Protein AF-A0A7D8D8Z8-F1 (afdb_monomer)

Foldseek 3Di:
DDPVVVVVVVVVVVCVVVVHFKDKDKDWPDPVVVVVLVVVAWDWDDKWKWAKDQAQVLCPPPDDDPDPPDGDNIDTDTGRDDPVVVSCVSGVDMIMMIMIMHGDD

Mean predicted aligned error: 4.33 Å

Sequence (105 aa):
MKIGNQLLKEAEKLANERNLNRLEAWTRDNPWVHGLYENNGFVKVDSYLHVYSDHTDEIKGVMKSNIDQLYPIQTFAHYTGENKEDIRKQFKRVHDCFCFEKYFN

Organism: NCBI:txid2026186

Radius of gyration: 18.45 Å; Cα contacts (8 Å, |Δi|>4): 145; chains: 1; bounding box: 39×26×54 Å

InterPro domains:
  IPR000182 GNAT domain [PS51186] (1-68)
  IPR016181 Acyl-CoA N-acyltransferase [SSF55729] (3-57)

Nearest PDB structures (foldseek):
  2oh1-assembly3_C  TM=8.664E-01  e=1.236E+00  Listeria monocytogenes serotype 4b str. F2365
  7wrg-assembly1_A  TM=2.127E-01  e=5.278E+00  Caenorhabditis elegans

pLDDT: mean 92.96, std 6.6, range [59.94, 98.25]

Secondary structure (DSSP, 8-state):
--HHHHHHHHHHHHHHHTT--EEEEEEES-HHHHHHHHHTT-EEEEEEEEEEE-SHHHHTTT---SSTT---SSEEEEE-SS-HHHHHHH-SEEEEEEEEEEE--

Solvent-accessible surface area (backbone atoms only — not comparable to full-atom values): 6291 Å² total; per-residue (Å²): 135,61,70,69,63,55,52,48,52,51,50,53,51,57,34,55,78,66,69,47,60,58,51,78,46,79,41,62,80,45,68,73,59,50,51,52,42,45,77,70,63,30,44,81,78,50,70,35,33,43,40,40,30,83,40,57,74,62,33,59,92,75,60,79,60,93,48,89,97,50,72,77,60,61,49,81,45,80,46,80,68,86,67,53,68,60,53,53,73,68,34,94,46,61,42,50,33,35,34,29,39,31,76,57,132

Structure (mmCIF, N/CA/C/O backbone):
data_AF-A0A7D8D8Z8-F1
#
_entry.id   AF-A0A7D8D8Z8-F1
#
loop_
_atom_site.group_PDB
_atom_site.id
_atom_site.type_symbol
_atom_site.label_atom_id
_atom_site.label_alt_id
_atom_site.label_comp_id
_atom_site.label_asym_id
_atom_site.label_entity_id
_atom_site.label_seq_id
_atom_site.pdbx_PDB_ins_code
_atom_site.Cartn_x
_atom_site.Cartn_y
_atom_site.Cartn_z
_atom_site.occupancy
_atom_site.B_iso_or_equiv
_atom_site.auth_seq_id
_atom_site.auth_comp_id
_atom_site.auth_asym_id
_atom_site.auth_atom_id
_atom_site.pdbx_PDB_model_num
ATOM 1 N N . MET A 1 1 ? 1.535 4.106 27.818 1.00 59.94 1 MET A N 1
ATOM 2 C CA . MET A 1 1 ? 0.689 4.126 26.598 1.00 59.94 1 MET A CA 1
ATOM 3 C C . MET A 1 1 ? 1.417 4.967 25.547 1.00 59.94 1 MET A C 1
ATOM 5 O O . MET A 1 1 ? 1.856 6.048 25.910 1.00 59.94 1 MET A O 1
ATOM 9 N N . LYS A 1 2 ? 1.656 4.468 24.323 1.00 84.06 2 LYS A N 1
ATOM 10 C CA . LYS A 1 2 ? 2.440 5.182 23.285 1.00 84.06 2 LYS A CA 1
ATOM 11 C C . LYS A 1 2 ? 1.579 6.240 22.570 1.00 84.06 2 LYS A C 1
ATOM 13 O O . LYS A 1 2 ? 0.374 6.034 22.450 1.00 84.06 2 LYS A O 1
ATOM 18 N N . ILE A 1 3 ? 2.190 7.320 22.069 1.00 93.44 3 ILE A N 1
ATOM 19 C CA . ILE A 1 3 ? 1.476 8.459 21.449 1.00 93.44 3 ILE A CA 1
ATOM 20 C C . ILE A 1 3 ? 0.599 8.045 20.257 1.00 93.44 3 ILE A C 1
ATOM 22 O O . ILE A 1 3 ? -0.528 8.510 20.143 1.00 93.44 3 ILE A O 1
ATOM 26 N N . GLY A 1 4 ? 1.050 7.085 19.440 1.00 91.12 4 GLY A N 1
ATOM 27 C CA . GLY A 1 4 ? 0.272 6.577 18.304 1.00 91.12 4 GLY A CA 1
ATOM 28 C C . GLY A 1 4 ? -1.085 5.993 18.709 1.00 91.12 4 GLY A C 1
ATOM 29 O O . GLY A 1 4 ? -2.089 6.293 18.077 1.00 91.12 4 GLY A O 1
ATOM 30 N N . ASN A 1 5 ? -1.153 5.249 19.820 1.00 91.94 5 ASN A N 1
ATOM 31 C CA . ASN A 1 5 ? -2.424 4.692 20.298 1.00 91.94 5 ASN A CA 1
ATOM 32 C C . ASN A 1 5 ? -3.357 5.778 20.849 1.00 91.94 5 ASN A C 1
ATOM 34 O O . ASN A 1 5 ? -4.570 5.616 20.806 1.00 91.94 5 ASN A O 1
ATOM 38 N N . GLN A 1 6 ? -2.811 6.867 21.398 1.00 95.12 6 GLN A N 1
ATOM 39 C CA . GLN A 1 6 ? -3.628 7.990 21.863 1.00 95.12 6 GLN A CA 1
ATOM 40 C C . GLN A 1 6 ? -4.227 8.748 20.676 1.00 95.12 6 GLN A C 1
ATOM 42 O O . GLN A 1 6 ? -5.421 9.027 20.676 1.00 95.12 6 GLN A O 1
ATOM 47 N N . LEU A 1 7 ? -3.419 8.999 19.642 1.00 96.50 7 LEU A N 1
ATOM 48 C CA . LEU A 1 7 ? -3.877 9.628 18.404 1.00 96.50 7 LEU A CA 1
ATOM 49 C C . LEU A 1 7 ? -4.931 8.777 17.689 1.00 96.50 7 LEU A C 1
ATOM 51 O O . LEU A 1 7 ? -5.946 9.312 17.257 1.00 96.50 7 LEU A O 1
ATOM 55 N N . LEU A 1 8 ? -4.731 7.458 17.616 1.00 96.06 8 LEU A N 1
ATOM 56 C CA . LEU A 1 8 ? -5.704 6.550 17.009 1.00 96.06 8 LEU A CA 1
ATOM 57 C C . LEU A 1 8 ? -7.034 6.542 17.773 1.00 96.06 8 LEU A C 1
ATOM 59 O O . LEU A 1 8 ? -8.087 6.624 17.153 1.00 96.06 8 LEU A O 1
ATOM 63 N N . LYS A 1 9 ? -7.003 6.525 19.112 1.00 95.75 9 LYS A N 1
ATOM 64 C CA . LYS A 1 9 ? -8.224 6.618 19.927 1.00 95.75 9 LYS A CA 1
ATOM 65 C C . LYS A 1 9 ? -8.996 7.912 19.684 1.00 95.75 9 LYS A C 1
ATOM 67 O O . LYS A 1 9 ? -10.217 7.869 19.565 1.00 95.75 9 LYS A O 1
ATOM 72 N N . GLU A 1 10 ? -8.306 9.049 19.599 1.00 97.50 10 GLU A N 1
ATOM 73 C CA . GLU A 1 10 ? -8.978 10.317 19.295 1.00 97.50 10 GLU A CA 1
ATOM 74 C C . GLU A 1 10 ? -9.532 10.323 17.864 1.00 97.50 10 GLU A C 1
ATOM 76 O O . GLU A 1 10 ? -10.649 10.782 17.643 1.00 97.50 10 GLU A O 1
ATOM 81 N N . ALA A 1 11 ? -8.809 9.750 16.897 1.00 96.88 11 ALA A N 1
ATOM 82 C CA . ALA A 1 11 ? -9.298 9.607 15.527 1.00 96.88 11 ALA A CA 1
ATOM 83 C C . ALA A 1 11 ? -10.569 8.742 15.454 1.00 96.88 11 ALA A C 1
ATOM 85 O O . ALA A 1 11 ? -11.524 9.117 14.778 1.00 96.88 11 ALA A O 1
ATOM 86 N N . GLU A 1 12 ? -10.616 7.625 16.183 1.00 96.69 12 GLU A N 1
ATOM 87 C CA . GLU A 1 12 ? -11.804 6.768 16.278 1.00 96.69 12 GLU A CA 1
ATOM 88 C C . GLU A 1 12 ? -12.990 7.500 16.908 1.00 96.69 12 GLU A C 1
ATOM 90 O O . GLU A 1 12 ? -14.107 7.420 16.400 1.00 96.69 12 GLU A O 1
ATOM 95 N N . LYS A 1 13 ? -12.758 8.257 17.985 1.00 97.19 13 LYS A N 1
ATOM 96 C CA . LYS A 1 13 ? -13.789 9.097 18.603 1.00 97.19 13 LYS A CA 1
ATOM 97 C C . LYS A 1 13 ? -14.347 10.115 17.600 1.00 97.19 13 LYS A C 1
ATOM 99 O O . LYS A 1 13 ? -15.557 10.167 17.393 1.00 97.19 13 LYS A O 1
ATOM 104 N N . LEU A 1 14 ? -13.473 10.864 16.926 1.00 97.62 14 LEU A N 1
ATOM 105 C CA . LEU A 1 14 ? -13.856 11.868 15.927 1.00 97.62 14 LEU A CA 1
ATOM 106 C C . LEU A 1 14 ? -14.587 11.265 14.718 1.00 97.62 14 LEU A C 1
ATOM 108 O O . LEU A 1 14 ? -15.417 11.948 14.112 1.00 97.62 14 LEU A O 1
ATOM 112 N N . ALA A 1 15 ? -14.257 10.026 14.347 1.00 97.06 15 ALA A N 1
ATOM 113 C CA . ALA A 1 15 ? -14.905 9.298 13.264 1.00 97.06 15 ALA A CA 1
ATOM 114 C C . ALA A 1 15 ? -16.329 8.863 13.640 1.00 97.06 15 ALA A C 1
ATOM 116 O O . ALA A 1 15 ? -17.250 9.080 12.853 1.00 97.06 15 ALA A O 1
ATOM 117 N N . ASN A 1 16 ? -16.521 8.347 14.860 1.00 95.94 16 ASN A N 1
ATOM 118 C CA . ASN A 1 16 ? -17.845 8.014 15.392 1.00 95.94 16 ASN A CA 1
ATOM 119 C C . ASN A 1 16 ? -18.740 9.257 15.510 1.00 95.94 16 ASN A C 1
ATOM 121 O O . ASN A 1 16 ? -19.872 9.242 15.043 1.00 95.94 16 ASN A O 1
ATOM 125 N N . GLU A 1 17 ? -18.222 10.371 16.043 1.00 97.62 17 GLU A N 1
ATOM 126 C CA . GLU A 1 17 ? -18.958 11.650 16.126 1.00 97.62 17 GLU A CA 1
ATOM 127 C C . GLU A 1 17 ? -19.422 12.169 14.753 1.00 97.62 17 GLU A C 1
ATOM 129 O O . GLU A 1 17 ? -20.403 12.905 14.654 1.00 97.62 17 GLU A O 1
ATOM 134 N N . ARG A 1 18 ? -18.715 11.787 13.683 1.00 97.38 18 ARG A N 1
ATOM 135 C CA . ARG A 1 18 ? -19.031 12.141 12.292 1.00 97.38 18 ARG A CA 1
ATOM 136 C C . ARG A 1 18 ? -19.849 11.079 11.560 1.00 97.38 18 ARG A C 1
ATOM 138 O O . ARG A 1 18 ? -20.113 11.263 10.375 1.00 97.38 18 ARG A O 1
ATOM 145 N N . ASN A 1 19 ? -20.260 10.007 12.236 1.00 96.62 19 ASN A N 1
ATOM 146 C CA . ASN A 1 19 ? -20.971 8.871 11.645 1.00 96.62 19 ASN A CA 1
ATOM 147 C C . ASN A 1 19 ? -20.226 8.256 10.443 1.00 96.62 19 ASN A C 1
ATOM 149 O O . ASN A 1 19 ? -20.842 7.872 9.447 1.00 96.62 19 ASN A O 1
ATOM 153 N N . LEU A 1 20 ? -18.891 8.194 10.503 1.00 97.25 20 LEU A N 1
ATOM 154 C CA . LEU A 1 20 ? -18.121 7.422 9.528 1.00 97.25 20 LEU A CA 1
ATOM 155 C C . LEU A 1 20 ? -18.354 5.926 9.766 1.00 97.25 20 LEU A C 1
ATOM 157 O O . LEU A 1 20 ? -18.529 5.493 10.899 1.00 97.25 20 LEU A O 1
ATOM 161 N N . ASN A 1 21 ? -18.326 5.131 8.699 1.00 96.38 21 ASN A N 1
ATOM 162 C CA . ASN A 1 21 ? -18.584 3.689 8.771 1.00 96.38 21 ASN A CA 1
ATOM 163 C C . ASN A 1 21 ? -17.324 2.854 9.055 1.00 96.38 21 ASN A C 1
ATOM 165 O O . ASN A 1 21 ? -17.434 1.737 9.558 1.00 96.38 21 ASN A O 1
ATOM 169 N N . ARG A 1 22 ? -16.131 3.369 8.733 1.00 97.00 22 ARG A N 1
ATOM 170 C CA . ARG A 1 22 ? -14.852 2.684 8.949 1.00 97.00 22 ARG A CA 1
ATOM 171 C C . ARG A 1 22 ? -13.662 3.640 8.949 1.00 97.00 22 ARG A C 1
ATOM 173 O O . ARG A 1 22 ? -13.742 4.752 8.428 1.00 97.00 22 ARG A O 1
ATOM 180 N N . LEU A 1 23 ? -12.535 3.161 9.466 1.00 97.81 23 LEU A N 1
ATOM 181 C CA . LEU A 1 23 ? -11.202 3.679 9.165 1.00 97.81 23 LEU A CA 1
ATOM 182 C C . LEU A 1 23 ? -10.471 2.715 8.241 1.00 97.81 23 LEU A C 1
ATOM 184 O O . LEU A 1 23 ? -10.578 1.500 8.393 1.00 97.81 23 LEU A O 1
ATOM 188 N N . GLU A 1 24 ? -9.684 3.281 7.334 1.00 97.62 24 GLU A N 1
ATOM 189 C CA . GLU A 1 24 ? -8.800 2.557 6.429 1.00 97.62 24 GLU A CA 1
ATOM 190 C C . GLU A 1 24 ? -7.366 3.055 6.633 1.00 97.62 24 GLU A C 1
ATOM 192 O O . GLU A 1 24 ? -7.129 4.258 6.769 1.00 97.62 24 GLU A O 1
ATOM 197 N N . ALA A 1 25 ? -6.408 2.135 6.685 1.00 96.69 25 ALA A N 1
ATOM 198 C CA . ALA A 1 25 ? -5.000 2.444 6.861 1.00 96.69 25 ALA A CA 1
ATOM 199 C C . ALA A 1 25 ? -4.136 1.598 5.925 1.00 96.69 25 ALA A C 1
ATOM 201 O O . ALA A 1 25 ? -4.167 0.370 5.972 1.00 96.69 25 ALA A O 1
ATOM 202 N N . TRP A 1 26 ? -3.312 2.268 5.120 1.00 97.00 26 TRP A N 1
ATOM 203 C CA . TRP A 1 26 ? -2.331 1.625 4.252 1.00 97.00 26 TRP A CA 1
ATOM 204 C C . TRP A 1 26 ? -0.939 1.727 4.857 1.00 97.00 26 TRP A C 1
ATOM 206 O O . TRP A 1 26 ? -0.466 2.817 5.187 1.00 97.00 26 TRP A O 1
ATOM 216 N N . THR A 1 27 ? -0.263 0.592 4.999 1.00 95.25 27 THR A N 1
ATOM 217 C CA . THR A 1 27 ? 1.087 0.546 5.569 1.00 95.25 27 THR A CA 1
ATOM 218 C C . THR A 1 27 ? 1.967 -0.474 4.861 1.00 95.25 27 THR A C 1
ATOM 220 O O . THR A 1 27 ? 1.484 -1.448 4.288 1.00 95.25 27 THR A O 1
ATOM 223 N N . ARG A 1 28 ? 3.280 -0.244 4.898 1.00 94.12 28 ARG A N 1
ATOM 224 C CA . ARG A 1 28 ? 4.279 -1.186 4.379 1.00 94.12 28 ARG A CA 1
ATOM 225 C C . ARG A 1 28 ? 4.367 -2.440 5.248 1.00 94.12 28 ARG A C 1
ATOM 227 O O . ARG A 1 28 ? 3.790 -2.507 6.330 1.00 94.12 28 ARG A O 1
ATOM 234 N N . ASP A 1 29 ? 5.150 -3.401 4.793 1.00 90.06 29 ASP A N 1
ATOM 235 C CA . ASP A 1 29 ? 5.511 -4.692 5.384 1.00 90.06 29 ASP A CA 1
ATOM 236 C C . ASP A 1 29 ? 6.302 -4.638 6.712 1.00 90.06 29 ASP A C 1
ATOM 238 O O . ASP A 1 29 ? 7.167 -5.471 6.964 1.00 90.06 29 ASP A O 1
ATOM 242 N N . ASN A 1 30 ? 6.005 -3.689 7.606 1.00 93.25 30 ASN A N 1
ATOM 243 C CA . ASN A 1 30 ? 6.612 -3.636 8.935 1.00 93.25 30 ASN A CA 1
ATOM 244 C C . ASN A 1 30 ? 5.764 -4.422 9.960 1.00 93.25 30 ASN A C 1
ATOM 246 O O . ASN A 1 30 ? 4.685 -3.940 10.330 1.00 93.25 30 ASN A O 1
ATOM 250 N N . PRO A 1 31 ? 6.258 -5.556 10.504 1.00 93.12 31 PRO A N 1
ATOM 251 C CA . PRO A 1 31 ? 5.474 -6.400 11.409 1.00 93.12 31 PRO A CA 1
ATOM 252 C C . PRO A 1 31 ? 5.024 -5.686 12.687 1.00 93.12 31 PRO A C 1
ATOM 254 O O . PRO A 1 31 ? 3.938 -5.947 13.200 1.00 93.12 31 PRO A O 1
ATOM 257 N N . TRP A 1 32 ? 5.829 -4.749 13.200 1.00 93.38 32 TRP A N 1
ATOM 258 C CA . TRP A 1 32 ? 5.464 -3.981 14.392 1.00 93.38 32 TRP A CA 1
ATOM 259 C C . TRP A 1 32 ? 4.274 -3.051 14.129 1.00 93.38 32 TRP A C 1
ATOM 261 O O . TRP A 1 32 ? 3.408 -2.897 14.991 1.00 93.3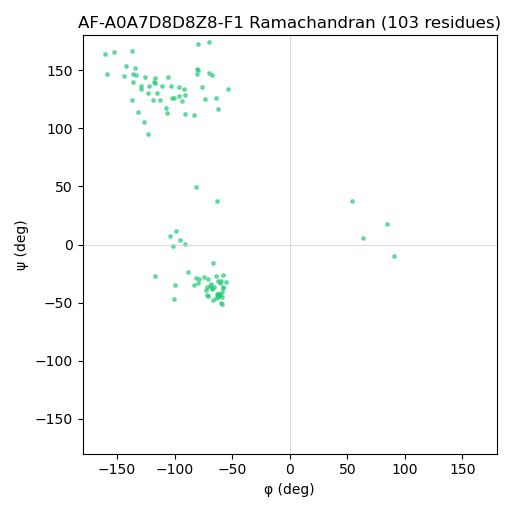8 32 TRP A O 1
ATOM 271 N N . VAL A 1 33 ? 4.209 -2.452 12.936 1.00 92.81 33 VAL A N 1
ATOM 272 C CA . VAL A 1 33 ? 3.092 -1.584 12.541 1.00 92.81 33 VAL A CA 1
ATOM 273 C C . VAL A 1 33 ? 1.833 -2.406 12.270 1.00 92.81 33 VAL A C 1
ATOM 275 O O . VAL A 1 33 ? 0.752 -1.995 12.680 1.00 92.81 33 VAL A O 1
ATOM 278 N N . HIS A 1 34 ? 1.959 -3.578 11.641 1.00 95.44 34 HIS A N 1
ATOM 279 C CA . HIS A 1 34 ? 0.823 -4.488 11.427 1.00 95.44 34 HIS A CA 1
ATOM 280 C C . HIS A 1 34 ? 0.211 -4.909 12.756 1.00 95.44 34 HIS A C 1
ATOM 282 O O . HIS A 1 34 ? -0.974 -4.679 12.979 1.00 95.44 34 HIS A O 1
ATOM 288 N N . GLY A 1 35 ? 1.047 -5.377 13.686 1.00 94.81 35 GLY A N 1
ATOM 289 C CA . GLY A 1 35 ? 0.598 -5.727 15.028 1.00 94.81 35 GLY A CA 1
ATOM 290 C C . GLY A 1 35 ? -0.027 -4.543 15.769 1.00 94.81 35 GLY A C 1
ATOM 291 O O . GLY A 1 35 ? -0.937 -4.737 16.567 1.00 94.81 35 GLY A O 1
ATOM 292 N N . LEU A 1 36 ? 0.403 -3.299 15.519 1.00 94.44 36 LEU A N 1
ATOM 293 C CA . LEU A 1 36 ? -0.263 -2.123 16.083 1.00 94.44 36 LEU A CA 1
ATOM 294 C C . LEU A 1 36 ? -1.699 -1.980 15.561 1.00 94.44 36 LEU A C 1
ATOM 296 O O . LEU A 1 36 ? -2.594 -1.758 16.371 1.00 94.44 36 LEU A O 1
ATOM 300 N N . TYR A 1 37 ? -1.940 -2.122 14.258 1.00 96.19 37 TYR A N 1
ATOM 301 C CA . TYR A 1 37 ? -3.293 -2.049 13.697 1.00 96.19 37 TYR A CA 1
ATOM 302 C C . TYR A 1 37 ? -4.171 -3.218 14.161 1.00 96.19 37 TYR A C 1
ATOM 304 O O . TYR A 1 37 ? -5.271 -2.989 14.667 1.00 96.19 37 TYR A O 1
ATOM 312 N 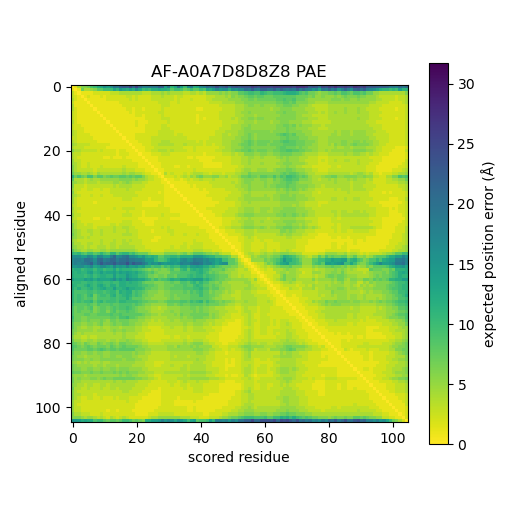N . GLU A 1 38 ? -3.659 -4.446 14.091 1.00 96.38 38 GLU A N 1
ATOM 313 C CA . GLU A 1 38 ? -4.371 -5.657 14.525 1.00 96.38 38 GLU A CA 1
ATOM 314 C C . GLU A 1 38 ? -4.769 -5.579 16.007 1.00 96.38 38 GLU A C 1
ATOM 316 O O . GLU A 1 38 ? -5.928 -5.797 16.360 1.00 96.38 38 GLU A O 1
ATOM 321 N N . ASN A 1 39 ? -3.855 -5.146 16.884 1.00 95.50 39 ASN A N 1
ATOM 322 C CA . ASN A 1 39 ? -4.145 -4.962 18.312 1.00 95.50 39 ASN A CA 1
ATOM 323 C C . ASN A 1 39 ? -5.152 -3.836 18.604 1.00 95.50 39 ASN A C 1
ATOM 325 O O . ASN A 1 39 ? -5.674 -3.763 19.716 1.00 95.50 39 ASN A O 1
ATOM 329 N N . ASN A 1 40 ? -5.415 -2.944 17.646 1.00 95.12 40 ASN A N 1
ATOM 330 C CA . ASN A 1 40 ? -6.452 -1.917 17.755 1.00 95.12 40 ASN A CA 1
ATOM 331 C C . ASN A 1 40 ? -7.751 -2.316 17.027 1.00 95.12 40 ASN A C 1
ATOM 333 O O . ASN A 1 40 ? -8.651 -1.487 16.898 1.00 95.12 40 ASN A O 1
ATOM 337 N N . GLY A 1 41 ? -7.893 -3.576 16.605 1.00 96.12 41 GLY A N 1
ATOM 338 C CA . GLY A 1 41 ? -9.125 -4.114 16.023 1.00 96.12 41 GLY A CA 1
ATOM 339 C C . GLY A 1 41 ? -9.289 -3.845 14.530 1.00 96.12 41 GLY A C 1
ATOM 340 O O . GLY A 1 41 ? -10.401 -3.945 14.020 1.00 96.12 41 GLY A O 1
ATOM 341 N N . PHE A 1 42 ? -8.209 -3.490 13.835 1.00 97.69 42 PHE A N 1
ATOM 342 C CA . PHE A 1 42 ? -8.207 -3.492 12.379 1.00 97.69 42 PHE A CA 1
ATOM 343 C C . PHE A 1 42 ? -8.007 -4.912 11.846 1.00 97.69 42 PHE A C 1
ATOM 345 O O . PHE A 1 42 ? -7.306 -5.724 12.449 1.00 97.69 42 PHE A O 1
ATOM 352 N N . VAL A 1 43 ? -8.563 -5.178 10.670 1.00 97.62 43 VAL A N 1
ATOM 353 C CA . VAL A 1 43 ? -8.366 -6.412 9.909 1.00 97.62 43 VAL A CA 1
ATOM 354 C C . VAL A 1 43 ? -7.688 -6.097 8.584 1.00 97.62 43 VAL A C 1
ATOM 356 O O . VAL A 1 43 ? -8.002 -5.101 7.937 1.00 97.62 43 VAL A O 1
ATOM 359 N N . LYS A 1 44 ? -6.741 -6.937 8.170 1.00 97.06 44 LYS A N 1
ATOM 360 C CA . LYS A 1 44 ? -6.116 -6.823 6.851 1.00 97.06 44 LYS A CA 1
ATOM 361 C C . LYS A 1 44 ? -7.096 -7.296 5.778 1.00 97.06 44 LYS A C 1
ATOM 363 O O . LYS A 1 44 ? -7.558 -8.432 5.849 1.00 97.06 44 LYS A O 1
ATOM 368 N N . VAL A 1 45 ? -7.371 -6.456 4.782 1.00 97.56 45 VAL A N 1
ATOM 369 C CA . VAL A 1 45 ? -8.370 -6.742 3.733 1.00 97.56 45 VAL A CA 1
ATOM 370 C C . VAL A 1 45 ? -7.781 -6.841 2.331 1.00 97.56 45 VAL A C 1
ATOM 372 O O . VAL A 1 45 ? -8.327 -7.555 1.498 1.00 97.56 45 VAL A O 1
ATOM 375 N N . ASP A 1 46 ? -6.663 -6.163 2.067 1.00 96.38 46 ASP A N 1
ATOM 376 C CA . ASP A 1 46 ? -6.070 -6.115 0.729 1.00 96.38 46 ASP A CA 1
ATOM 377 C C . ASP A 1 46 ? -4.550 -5.891 0.788 1.00 96.38 46 ASP A C 1
ATOM 379 O O . ASP A 1 46 ? -3.982 -5.547 1.832 1.00 96.38 46 ASP A O 1
ATOM 383 N N . SER A 1 47 ? -3.867 -6.117 -0.335 1.00 96.56 47 SER A N 1
ATOM 384 C CA . SER A 1 47 ? -2.471 -5.747 -0.531 1.00 96.56 47 SER A CA 1
ATOM 385 C C . SER A 1 47 ? -2.072 -5.624 -1.995 1.00 96.56 47 SER A C 1
ATOM 387 O O . SER A 1 47 ? -2.453 -6.442 -2.832 1.00 96.56 47 SER A O 1
ATOM 389 N N . TYR A 1 48 ? -1.153 -4.707 -2.271 1.00 97.50 48 TYR A N 1
ATOM 390 C CA . TYR A 1 48 ? -0.466 -4.591 -3.556 1.00 97.50 48 TYR A CA 1
ATOM 391 C C . TYR A 1 48 ? 1.027 -4.341 -3.341 1.00 97.50 48 TYR A C 1
ATOM 393 O O . TYR A 1 48 ? 1.467 -4.049 -2.229 1.00 97.50 48 TYR A O 1
ATOM 401 N N . LEU A 1 49 ? 1.822 -4.479 -4.401 1.00 97.81 49 LEU A N 1
ATOM 402 C CA . LEU A 1 49 ? 3.256 -4.225 -4.318 1.00 97.81 49 LEU A CA 1
ATOM 403 C C . LEU A 1 49 ? 3.578 -2.776 -4.668 1.00 97.81 49 LEU A C 1
ATOM 405 O O . LEU A 1 49 ? 3.135 -2.254 -5.688 1.00 97.81 49 LEU A O 1
ATOM 409 N N . HIS A 1 50 ? 4.412 -2.160 -3.846 1.00 97.12 50 HIS A N 1
ATOM 410 C CA . HIS A 1 50 ? 5.203 -0.980 -4.165 1.00 97.12 50 HIS A CA 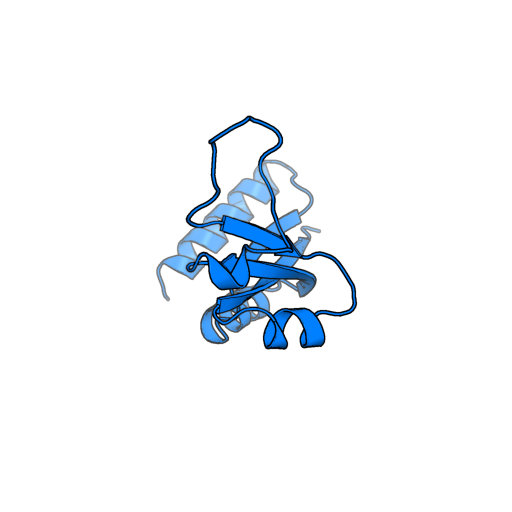1
ATOM 411 C C . HIS A 1 50 ? 6.468 -1.428 -4.886 1.00 97.12 50 HIS A C 1
ATOM 413 O O . HIS A 1 50 ? 7.327 -2.061 -4.276 1.00 97.12 50 HIS A O 1
ATOM 419 N N . VAL A 1 51 ? 6.585 -1.100 -6.170 1.00 95.50 51 VAL A N 1
ATOM 420 C CA . VAL A 1 51 ? 7.734 -1.442 -7.013 1.00 95.50 51 VAL A CA 1
ATOM 421 C C . VAL A 1 51 ? 8.548 -0.182 -7.266 1.00 95.50 51 VAL A C 1
ATOM 423 O O . VAL A 1 51 ? 8.052 0.777 -7.861 1.00 95.50 51 VAL A O 1
ATOM 426 N N . TYR A 1 52 ? 9.795 -0.187 -6.806 1.00 93.81 52 TYR A N 1
ATOM 427 C CA . TYR A 1 52 ? 10.774 0.849 -7.107 1.00 93.81 52 TYR A CA 1
ATOM 428 C C . TYR A 1 52 ? 11.743 0.320 -8.158 1.00 93.81 52 TYR A C 1
ATOM 430 O O . TYR A 1 52 ? 12.207 -0.817 -8.074 1.00 93.81 52 TYR A O 1
ATOM 438 N N . SER A 1 53 ? 12.054 1.152 -9.143 1.00 90.50 53 SER A N 1
ATOM 439 C CA . SER A 1 53 ? 13.073 0.854 -10.147 1.00 90.50 53 SER A CA 1
ATOM 440 C C . SER A 1 53 ? 14.043 2.018 -10.151 1.00 90.50 53 SER A C 1
ATOM 442 O O . SER A 1 53 ? 13.700 3.103 -10.615 1.00 90.50 53 SER A O 1
ATOM 444 N N . ASP A 1 54 ? 15.221 1.798 -9.575 1.00 80.38 54 ASP A N 1
ATOM 445 C CA . ASP A 1 54 ? 16.201 2.854 -9.291 1.00 80.38 54 ASP A CA 1
ATOM 446 C C . ASP A 1 54 ? 17.343 2.862 -10.331 1.00 80.38 54 ASP A C 1
ATOM 448 O O . ASP A 1 54 ? 18.242 3.702 -10.285 1.00 80.38 54 ASP A O 1
ATOM 452 N N . HIS A 1 55 ? 17.304 1.931 -11.293 1.00 72.00 55 HIS A N 1
ATOM 453 C CA . HIS A 1 55 ? 18.298 1.785 -12.350 1.00 72.00 55 HIS A CA 1
ATOM 454 C C . HIS A 1 55 ? 17.656 1.607 -13.725 1.00 72.00 55 HIS A C 1
ATOM 456 O O . HIS A 1 55 ? 16.634 0.935 -13.878 1.00 72.00 55 HIS A O 1
ATOM 462 N N . THR A 1 56 ? 18.320 2.143 -14.752 1.00 67.31 56 THR A N 1
ATOM 463 C CA . THR A 1 56 ? 17.859 2.091 -16.145 1.00 67.31 56 THR A CA 1
ATOM 464 C C . THR A 1 56 ? 17.602 0.660 -16.625 1.00 67.31 56 THR A C 1
ATOM 466 O O . THR A 1 56 ? 16.678 0.452 -17.403 1.00 67.31 56 THR A O 1
ATOM 469 N N . ASP A 1 57 ? 18.354 -0.330 -16.134 1.00 81.75 57 ASP A N 1
ATOM 470 C CA . ASP A 1 57 ? 18.185 -1.737 -16.519 1.00 81.75 57 ASP A CA 1
ATOM 471 C C . ASP A 1 57 ? 16.872 -2.355 -16.014 1.00 81.75 57 ASP A C 1
ATOM 473 O O . ASP A 1 57 ? 16.276 -3.155 -16.727 1.00 81.75 57 ASP A O 1
ATOM 477 N N . GLU A 1 58 ? 16.385 -1.961 -14.831 1.00 84.69 58 GLU A N 1
ATOM 478 C CA . GLU A 1 58 ? 15.094 -2.434 -14.294 1.00 84.69 58 GLU A CA 1
ATOM 479 C C . GLU A 1 58 ? 13.907 -1.783 -15.016 1.00 84.69 58 GLU A C 1
ATOM 481 O O . GLU A 1 58 ? 12.824 -2.355 -15.119 1.00 84.69 58 GLU A O 1
ATOM 486 N N . ILE A 1 59 ? 14.119 -0.575 -15.540 1.00 85.69 59 ILE A N 1
ATOM 487 C CA . ILE A 1 59 ? 13.116 0.196 -16.276 1.00 85.69 59 ILE A CA 1
ATOM 488 C C . ILE A 1 59 ? 13.054 -0.251 -17.745 1.00 85.69 59 ILE A C 1
ATOM 490 O O . ILE A 1 59 ? 11.982 -0.273 -18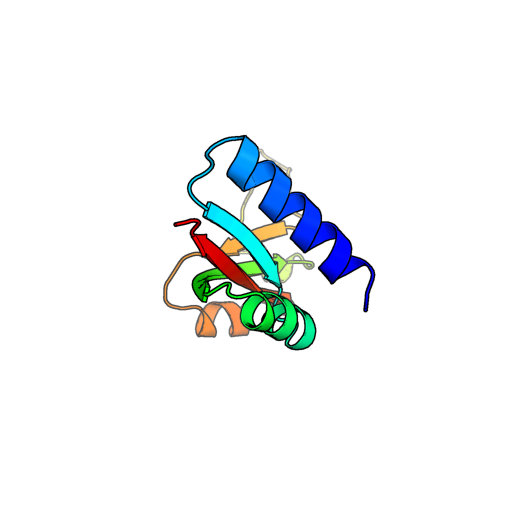.362 1.00 85.69 59 ILE A O 1
ATOM 494 N N . LYS A 1 60 ? 14.202 -0.619 -18.327 1.00 82.12 60 LYS A N 1
ATOM 495 C CA . LYS A 1 60 ? 14.342 -0.958 -19.744 1.00 82.12 60 LYS A CA 1
ATOM 496 C C . LYS A 1 60 ? 13.488 -2.175 -20.099 1.00 82.12 60 LYS A C 1
ATOM 498 O O . LYS A 1 60 ? 13.722 -3.285 -19.646 1.00 82.12 60 LYS A O 1
ATOM 503 N N . GLY A 1 61 ? 12.515 -1.960 -20.982 1.00 79.75 61 GLY A N 1
ATOM 504 C CA . GLY A 1 61 ? 11.597 -3.010 -21.440 1.00 79.75 61 GLY A CA 1
ATOM 505 C C . GLY A 1 61 ? 10.325 -3.145 -20.601 1.00 79.75 61 GLY A C 1
ATOM 506 O O . GLY A 1 61 ? 9.394 -3.795 -21.061 1.00 79.75 61 GLY A O 1
ATOM 507 N N . VAL A 1 62 ? 10.248 -2.478 -19.446 1.00 86.19 62 VAL A N 1
ATOM 508 C CA . VAL A 1 62 ? 9.039 -2.411 -18.609 1.00 86.19 62 VAL A CA 1
ATOM 509 C C . VAL A 1 62 ? 8.306 -1.091 -18.825 1.00 86.19 62 VAL A C 1
ATOM 511 O O . VAL A 1 62 ? 7.096 -1.078 -19.031 1.00 86.19 62 VAL A O 1
ATOM 514 N N . MET A 1 63 ? 9.036 0.027 -18.812 1.00 86.25 63 MET A N 1
ATOM 515 C CA . MET A 1 63 ? 8.473 1.365 -18.980 1.00 86.25 63 MET A CA 1
ATOM 516 C C . MET A 1 63 ? 9.228 2.142 -20.052 1.00 86.25 63 MET A C 1
ATOM 518 O O . MET A 1 63 ? 10.457 2.142 -20.117 1.00 86.25 63 MET A O 1
ATOM 522 N N . LYS A 1 64 ? 8.469 2.822 -20.912 1.00 87.69 64 LYS A N 1
ATOM 523 C CA . LYS A 1 64 ? 8.988 3.732 -21.932 1.00 87.69 64 LYS A CA 1
ATOM 524 C C . LYS A 1 64 ? 8.140 4.992 -21.957 1.00 87.69 64 LYS A C 1
ATOM 526 O O . LYS A 1 64 ? 6.919 4.922 -21.859 1.00 87.69 64 LYS A O 1
ATOM 531 N N . SER A 1 65 ? 8.807 6.128 -22.111 1.00 89.00 65 SER A N 1
ATOM 532 C CA . SER A 1 65 ? 8.144 7.379 -22.460 1.00 89.00 65 SER A CA 1
ATOM 533 C C . SER A 1 65 ? 7.596 7.291 -23.883 1.00 89.00 65 SER A C 1
ATOM 535 O O . SER A 1 65 ? 8.215 6.676 -24.753 1.00 89.00 65 SER A O 1
ATOM 537 N N . ASN A 1 66 ? 6.458 7.932 -24.122 1.00 93.75 66 ASN A N 1
ATOM 538 C CA . ASN A 1 66 ? 5.921 8.187 -25.458 1.00 93.75 66 ASN A CA 1
ATOM 539 C C . ASN A 1 66 ? 6.382 9.539 -26.039 1.00 93.75 66 ASN A C 1
ATOM 541 O O . ASN A 1 66 ? 5.979 9.891 -27.143 1.00 93.75 66 ASN A O 1
ATOM 545 N N . ILE A 1 67 ? 7.195 10.298 -25.300 1.00 96.06 67 ILE A N 1
ATOM 546 C CA . ILE A 1 67 ? 7.804 11.560 -25.729 1.00 96.06 67 ILE A CA 1
ATOM 547 C C . ILE A 1 67 ? 9.251 11.289 -26.140 1.00 96.06 67 ILE A C 1
ATOM 549 O O . ILE A 1 67 ? 10.028 10.751 -25.342 1.00 96.06 67 ILE A O 1
ATOM 553 N N . ASP A 1 68 ? 9.605 11.702 -27.357 1.00 94.19 68 ASP A N 1
ATOM 554 C CA . ASP A 1 68 ? 10.955 11.569 -27.900 1.00 94.19 68 ASP A CA 1
ATOM 555 C C . ASP A 1 68 ? 12.000 12.190 -26.966 1.00 94.19 68 ASP A C 1
ATOM 557 O O . ASP A 1 68 ? 11.845 13.307 -26.475 1.00 94.19 68 ASP A O 1
ATOM 561 N N . GLN A 1 69 ? 13.090 11.451 -26.746 1.00 91.88 69 GLN A N 1
ATOM 562 C CA . GLN A 1 69 ? 14.237 11.847 -25.916 1.00 91.88 69 GLN A CA 1
ATOM 563 C C . GLN A 1 69 ? 13.949 12.058 -24.418 1.00 91.88 69 GLN A C 1
ATOM 565 O O . GLN A 1 69 ? 14.855 12.436 -23.675 1.00 91.88 69 GLN A O 1
ATOM 570 N N . LEU A 1 70 ? 12.737 11.766 -23.941 1.00 91.25 70 LEU A N 1
ATOM 571 C CA . LEU A 1 70 ? 12.432 11.725 -22.513 1.00 91.25 70 LEU A CA 1
ATOM 572 C C . LEU A 1 70 ? 12.590 10.291 -22.001 1.00 91.25 70 LEU A C 1
ATOM 574 O O . LEU A 1 70 ? 11.937 9.378 -22.500 1.00 91.25 70 LEU A O 1
ATOM 578 N N . TYR A 1 71 ? 13.428 10.082 -20.985 1.00 88.06 71 TYR A N 1
ATOM 579 C CA . TYR A 1 71 ? 13.696 8.747 -20.448 1.00 88.06 71 TYR A CA 1
ATOM 580 C C . TYR A 1 71 ? 13.395 8.678 -18.948 1.00 88.06 71 TYR A C 1
ATOM 582 O O . TYR A 1 71 ? 13.885 9.521 -18.194 1.00 88.06 71 TYR A O 1
ATOM 590 N N . PRO A 1 72 ? 12.629 7.673 -18.488 1.00 89.06 72 PRO A N 1
ATOM 591 C CA . PRO A 1 72 ? 12.506 7.397 -17.063 1.00 89.06 72 PRO A CA 1
ATOM 592 C C . PRO A 1 72 ? 13.861 6.961 -16.481 1.00 89.06 72 PRO A C 1
ATOM 594 O O . PRO A 1 72 ? 14.485 6.026 -16.981 1.00 89.06 72 PRO A O 1
ATOM 597 N N . ILE A 1 73 ? 14.306 7.647 -15.424 1.00 88.19 73 ILE A N 1
ATOM 598 C CA . ILE A 1 73 ? 15.541 7.329 -14.679 1.00 88.19 73 ILE A CA 1
ATOM 599 C C . ILE A 1 73 ? 15.236 6.553 -13.396 1.00 88.19 73 ILE A C 1
ATOM 601 O O . ILE A 1 73 ? 15.996 5.667 -13.019 1.00 88.19 73 ILE A O 1
ATOM 605 N N . GLN A 1 74 ? 14.110 6.871 -12.759 1.00 90.62 74 GLN A N 1
ATOM 606 C CA . GLN A 1 74 ? 13.593 6.186 -11.585 1.00 90.62 74 GLN A CA 1
ATOM 607 C C . GLN A 1 74 ? 12.071 6.143 -11.664 1.00 90.62 74 GLN A C 1
ATOM 609 O O . GLN A 1 74 ? 11.446 7.100 -12.130 1.00 90.62 74 GLN A O 1
ATOM 614 N N . THR A 1 75 ? 11.470 5.058 -11.184 1.00 92.12 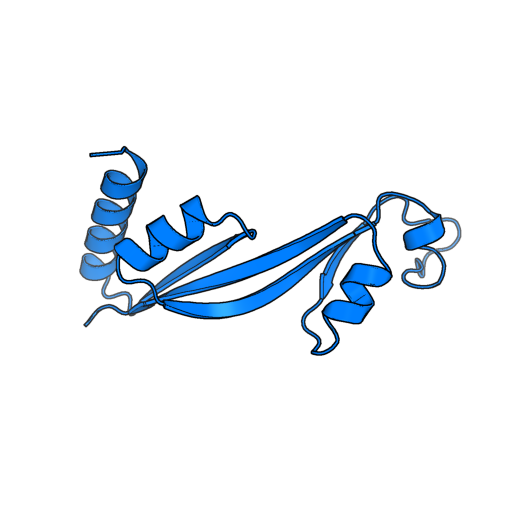75 THR A N 1
ATOM 615 C CA . THR A 1 75 ? 10.013 4.917 -11.143 1.00 92.12 75 THR A CA 1
ATOM 616 C C . THR A 1 75 ? 9.534 4.335 -9.826 1.00 92.12 75 THR A C 1
ATOM 618 O O . THR A 1 75 ? 10.185 3.474 -9.237 1.00 92.12 75 THR A O 1
ATOM 621 N N . PHE A 1 76 ? 8.352 4.779 -9.409 1.00 94.25 76 PHE A N 1
ATOM 622 C CA . PHE A 1 76 ? 7.553 4.157 -8.364 1.00 94.25 76 PHE A CA 1
ATOM 623 C C . PHE A 1 76 ? 6.226 3.718 -8.977 1.00 94.2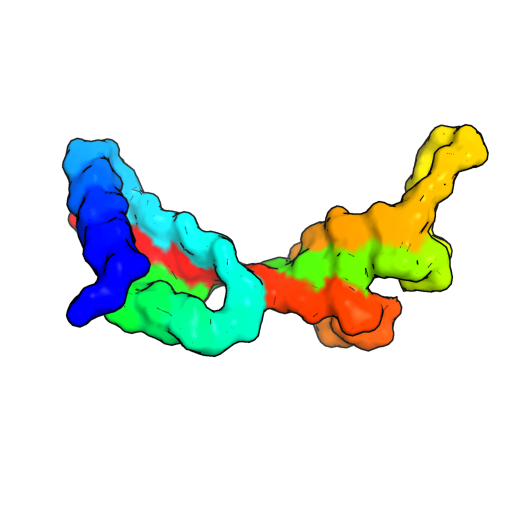5 76 PHE A C 1
ATOM 625 O O . PHE A 1 76 ? 5.531 4.533 -9.585 1.00 94.25 76 PHE A O 1
ATOM 632 N N . ALA A 1 77 ? 5.892 2.440 -8.838 1.00 94.31 77 ALA A N 1
ATOM 633 C CA . ALA A 1 77 ? 4.686 1.859 -9.406 1.00 94.31 77 ALA A CA 1
ATOM 634 C C . ALA A 1 77 ? 3.956 0.980 -8.387 1.00 94.31 77 ALA A C 1
ATOM 636 O O . ALA A 1 77 ? 4.565 0.380 -7.500 1.00 94.31 77 ALA A O 1
ATOM 637 N N . HIS A 1 78 ? 2.637 0.881 -8.545 1.00 96.44 78 HIS A N 1
ATOM 638 C CA . HIS A 1 78 ? 1.827 -0.115 -7.856 1.00 96.44 78 HIS A CA 1
ATOM 639 C C . HIS A 1 78 ? 1.626 -1.318 -8.774 1.00 96.44 78 HIS A C 1
ATOM 641 O O . HIS A 1 78 ? 1.165 -1.161 -9.903 1.00 96.44 78 HIS A O 1
ATOM 647 N N . TYR A 1 79 ? 1.929 -2.516 -8.284 1.00 96.88 79 TYR A N 1
ATOM 648 C CA . TYR A 1 79 ? 1.544 -3.757 -8.948 1.00 96.88 79 TYR A CA 1
ATOM 649 C C . TYR A 1 79 ? 0.407 -4.426 -8.175 1.00 96.88 79 TYR A C 1
ATOM 651 O O . TYR A 1 79 ? 0.589 -4.886 -7.046 1.00 96.88 79 TYR A O 1
ATOM 659 N N . THR A 1 80 ? -0.766 -4.468 -8.805 1.00 96.56 80 THR A N 1
ATOM 660 C CA . THR A 1 80 ? -2.015 -5.024 -8.260 1.00 96.56 80 THR A CA 1
ATOM 661 C C . THR A 1 80 ? -2.368 -6.395 -8.848 1.00 96.56 80 THR A C 1
ATOM 663 O O . THR A 1 80 ? -3.457 -6.903 -8.606 1.00 96.56 80 THR A O 1
ATOM 666 N N . GLY A 1 81 ? -1.470 -6.990 -9.640 1.00 96.06 81 GLY A N 1
ATOM 667 C CA . GLY A 1 81 ? -1.671 -8.315 -10.224 1.00 96.06 81 GLY A CA 1
ATOM 668 C C . GLY A 1 81 ? -1.395 -9.460 -9.246 1.00 96.06 81 GLY A C 1
ATOM 669 O O . GLY A 1 81 ? -0.883 -9.268 -8.140 1.00 96.06 81 GLY A O 1
ATOM 670 N N . GLU A 1 82 ? -1.705 -10.679 -9.684 1.00 94.69 82 GLU A N 1
ATOM 671 C CA . GLU A 1 82 ? -1.605 -11.888 -8.856 1.00 94.69 82 GLU A CA 1
ATOM 672 C C . GLU A 1 82 ? -0.174 -12.451 -8.772 1.00 94.69 82 GLU A C 1
ATOM 674 O O . GLU A 1 82 ? 0.210 -13.008 -7.743 1.00 94.69 82 GLU A O 1
ATOM 679 N N . ASN A 1 83 ? 0.662 -12.244 -9.798 1.00 95.38 83 ASN A N 1
ATOM 680 C CA . ASN A 1 83 ? 2.010 -12.830 -9.906 1.00 95.38 83 ASN A CA 1
ATOM 681 C C . ASN A 1 83 ? 3.068 -12.049 -9.102 1.00 95.38 83 ASN A C 1
ATOM 683 O O . ASN A 1 83 ? 4.134 -11.690 -9.606 1.00 95.38 83 ASN A O 1
ATOM 687 N N . LYS A 1 84 ? 2.776 -11.769 -7.828 1.00 95.38 84 LYS A N 1
ATOM 688 C CA . LYS A 1 84 ? 3.616 -10.946 -6.944 1.00 95.38 84 LYS A CA 1
ATOM 689 C C . LYS A 1 84 ? 5.042 -11.489 -6.787 1.00 95.38 84 LYS A C 1
ATOM 691 O O . LYS A 1 84 ? 5.989 -10.710 -6.731 1.00 95.38 84 LYS A O 1
ATOM 696 N N . GLU A 1 85 ? 5.216 -12.810 -6.746 1.00 95.62 85 GLU A N 1
ATOM 697 C CA . GLU A 1 85 ? 6.542 -13.434 -6.611 1.00 95.62 85 GLU A CA 1
ATOM 698 C C . GLU A 1 85 ? 7.447 -13.187 -7.818 1.00 95.62 85 GLU A C 1
ATOM 700 O O . GLU A 1 85 ? 8.644 -12.963 -7.654 1.00 95.62 85 GLU A O 1
ATOM 705 N N . ASP A 1 86 ? 6.893 -13.174 -9.029 1.00 94.81 86 ASP A N 1
ATOM 706 C CA . ASP A 1 86 ? 7.689 -12.922 -10.230 1.00 94.81 86 ASP A CA 1
ATOM 707 C C . ASP A 1 86 ? 8.117 -11.457 -10.307 1.00 94.81 86 ASP A C 1
ATOM 709 O O . ASP A 1 86 ? 9.270 -11.166 -10.626 1.00 94.81 86 ASP A O 1
ATOM 713 N N . ILE A 1 87 ? 7.246 -10.537 -9.885 1.00 94.88 87 ILE A N 1
ATOM 714 C CA . ILE A 1 87 ? 7.599 -9.120 -9.744 1.00 94.88 87 ILE A CA 1
ATOM 715 C C . ILE A 1 87 ? 8.719 -8.929 -8.712 1.00 94.88 87 ILE A C 1
ATOM 717 O O . ILE A 1 87 ? 9.675 -8.205 -8.983 1.00 94.88 87 ILE A O 1
ATOM 721 N N . ARG A 1 88 ? 8.676 -9.619 -7.562 1.00 94.81 88 ARG A N 1
ATOM 722 C CA . ARG A 1 88 ? 9.757 -9.549 -6.556 1.00 94.81 88 ARG A CA 1
ATOM 723 C C . ARG A 1 88 ? 11.098 -10.094 -7.058 1.00 94.81 88 ARG A C 1
ATOM 725 O O . ARG A 1 88 ? 12.135 -9.663 -6.571 1.00 94.81 88 ARG A O 1
ATOM 732 N N . LYS A 1 89 ? 11.099 -11.020 -8.022 1.00 93.38 89 LYS A N 1
ATOM 733 C CA . LYS A 1 89 ? 12.333 -11.501 -8.672 1.00 93.38 89 LYS A CA 1
ATOM 734 C C . LYS A 1 89 ? 12.849 -10.532 -9.735 1.00 93.38 89 LYS A C 1
ATOM 736 O O . LYS A 1 89 ? 14.050 -10.503 -9.989 1.00 93.38 89 LYS A O 1
ATOM 741 N N . GLN A 1 90 ? 11.952 -9.785 -10.377 1.00 91.62 90 GLN A N 1
ATOM 742 C CA . GLN A 1 90 ? 12.289 -8.878 -11.473 1.00 91.62 90 GLN A CA 1
ATOM 743 C C . GLN A 1 90 ? 12.879 -7.546 -10.989 1.00 91.62 90 GLN A C 1
ATOM 745 O O . GLN A 1 90 ? 13.741 -6.991 -11.667 1.00 91.62 90 GLN A O 1
ATOM 750 N N . PHE A 1 91 ? 12.438 -7.047 -9.832 1.00 92.38 91 PHE A N 1
ATOM 751 C CA . PHE A 1 91 ? 12.872 -5.761 -9.281 1.00 92.38 91 PHE A CA 1
ATOM 752 C C . PHE A 1 91 ? 13.587 -5.941 -7.943 1.00 92.38 91 PHE A C 1
ATOM 754 O O . PHE A 1 91 ? 13.158 -6.710 -7.086 1.00 92.38 91 PHE A O 1
ATOM 761 N N . LYS A 1 92 ? 14.658 -5.179 -7.728 1.00 91.88 92 LYS A N 1
ATOM 762 C CA . LYS A 1 92 ? 15.494 -5.236 -6.522 1.00 91.88 92 LYS A CA 1
ATOM 763 C C . LYS A 1 92 ? 14.779 -4.716 -5.284 1.00 91.88 92 LYS A C 1
ATOM 765 O O . LYS A 1 92 ? 15.035 -5.195 -4.182 1.00 91.88 92 LYS A O 1
ATOM 770 N N . ARG A 1 93 ? 13.934 -3.695 -5.445 1.00 93.81 93 ARG A N 1
ATOM 771 C CA . ARG A 1 93 ? 13.282 -3.002 -4.334 1.00 93.81 93 ARG A CA 1
ATOM 772 C C . ARG A 1 93 ? 11.772 -3.042 -4.495 1.00 93.81 93 ARG A C 1
ATOM 774 O O . ARG A 1 93 ? 11.162 -2.200 -5.151 1.00 93.81 93 ARG A O 1
ATOM 781 N N . VAL A 1 94 ? 11.181 -4.029 -3.838 1.00 95.38 94 VAL A N 1
ATOM 782 C CA . VAL A 1 94 ? 9.742 -4.260 -3.822 1.00 95.38 94 VAL A CA 1
ATOM 783 C C . VAL A 1 94 ? 9.282 -4.402 -2.381 1.00 95.38 94 VAL A C 1
ATOM 785 O O . VAL A 1 94 ? 9.906 -5.120 -1.605 1.00 95.38 94 VAL A O 1
ATOM 788 N N . HIS A 1 95 ? 8.194 -3.723 -2.029 1.00 96.44 95 HIS A N 1
ATOM 789 C CA . HIS A 1 95 ? 7.567 -3.833 -0.714 1.00 96.44 95 HIS A CA 1
ATOM 790 C C . HIS A 1 95 ? 6.099 -4.188 -0.866 1.00 96.44 95 HIS A C 1
ATOM 792 O O . HIS A 1 95 ? 5.429 -3.688 -1.767 1.00 96.44 95 HIS A O 1
ATOM 798 N N . ASP A 1 96 ? 5.570 -4.993 0.046 1.00 96.88 96 ASP A N 1
ATOM 799 C CA . ASP A 1 96 ? 4.127 -5.116 0.171 1.00 96.88 96 ASP A CA 1
ATOM 800 C C . ASP A 1 96 ? 3.552 -3.888 0.885 1.00 96.88 96 ASP A C 1
ATOM 802 O O . ASP A 1 96 ? 4.068 -3.429 1.909 1.00 96.88 96 ASP A O 1
ATOM 806 N N . CYS A 1 97 ? 2.452 -3.371 0.349 1.00 97.38 97 CYS A N 1
ATOM 807 C CA . CYS A 1 97 ? 1.602 -2.394 1.002 1.00 97.38 97 CYS A CA 1
ATOM 808 C C . CYS A 1 97 ? 0.262 -3.056 1.315 1.00 97.38 97 CYS A C 1
ATOM 810 O O . CYS A 1 97 ? -0.384 -3.617 0.432 1.00 97.38 97 CYS A O 1
ATOM 812 N N . PHE A 1 98 ? -0.131 -3.015 2.581 1.00 97.62 98 PHE A N 1
ATOM 813 C CA . PHE A 1 98 ? -1.302 -3.697 3.110 1.00 97.62 98 PHE A CA 1
ATOM 814 C C . PHE A 1 98 ? -2.367 -2.690 3.508 1.00 97.62 98 PHE A C 1
ATOM 816 O O . PHE A 1 98 ? -2.050 -1.694 4.162 1.00 97.62 98 PHE A O 1
AT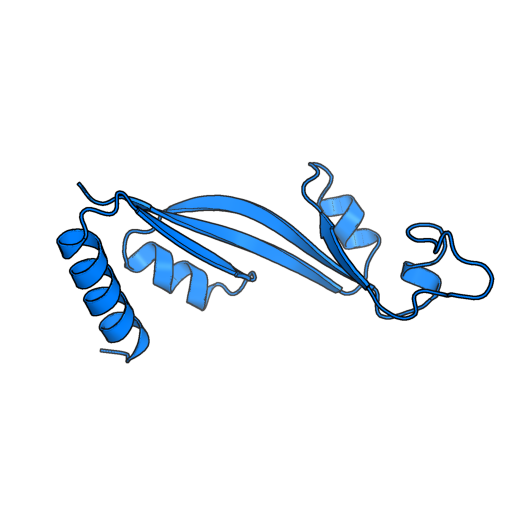OM 823 N N . CYS A 1 99 ? -3.612 -2.995 3.153 1.00 98.00 99 CYS A N 1
ATOM 824 C CA . CYS A 1 99 ? -4.784 -2.283 3.6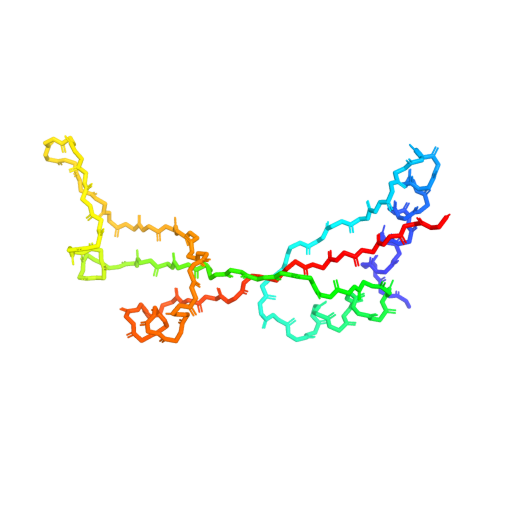31 1.00 98.00 99 CYS A CA 1
ATOM 825 C C . CYS A 1 99 ? -5.313 -2.941 4.897 1.00 98.00 99 CYS A C 1
ATOM 827 O O . CYS A 1 99 ? -5.569 -4.150 4.919 1.00 98.00 99 CYS A O 1
ATOM 829 N N . PHE A 1 100 ? -5.514 -2.123 5.919 1.00 98.25 100 PHE A N 1
ATOM 830 C CA . PHE A 1 100 ? -6.177 -2.477 7.157 1.00 98.25 100 PHE A CA 1
ATOM 831 C C . PHE A 1 100 ? -7.465 -1.669 7.288 1.00 98.25 100 PHE A C 1
ATOM 833 O O . PHE A 1 100 ? -7.438 -0.444 7.181 1.00 98.25 100 PHE A O 1
ATOM 840 N N . GLU A 1 101 ? -8.575 -2.336 7.580 1.00 98.19 101 GLU A N 1
ATOM 841 C CA . GLU A 1 101 ? -9.870 -1.701 7.823 1.00 98.19 101 GLU A CA 1
ATOM 842 C C . GLU A 1 101 ? -10.353 -1.964 9.251 1.00 98.19 101 GLU A C 1
ATOM 844 O O . GLU A 1 101 ? -10.177 -3.056 9.790 1.00 98.19 101 GLU A O 1
ATOM 849 N N . LYS A 1 102 ? -11.003 -0.972 9.860 1.00 97.62 102 LYS A N 1
ATOM 850 C CA . LYS A 1 102 ? -11.753 -1.119 11.111 1.00 97.62 102 LYS A CA 1
ATOM 851 C C . LYS A 1 102 ? -13.119 -0.477 10.944 1.00 97.62 102 LYS A C 1
ATOM 853 O O . LYS A 1 102 ? -13.202 0.738 10.787 1.00 97.62 102 LYS A O 1
ATOM 858 N N . TYR A 1 103 ? -14.169 -1.286 10.981 1.00 96.44 103 TYR A N 1
ATOM 859 C CA . TYR A 1 103 ? -15.546 -0.805 10.905 1.00 96.44 103 TYR A CA 1
ATOM 860 C C . TYR A 1 103 ? -16.021 -0.295 12.264 1.00 96.44 103 TYR A C 1
ATOM 862 O O . TYR A 1 103 ? -15.628 -0.816 13.311 1.00 96.44 103 TYR A O 1
ATOM 870 N N . PHE A 1 104 ? -16.866 0.729 12.229 1.00 92.44 104 PHE A N 1
ATOM 871 C CA . PHE A 1 104 ? -17.607 1.210 13.385 1.00 92.44 104 PHE A CA 1
ATOM 872 C C . PHE A 1 104 ? -19.001 0.577 13.369 1.00 92.44 104 PHE A C 1
ATOM 874 O O . PHE A 1 104 ? -19.615 0.473 12.307 1.00 92.44 104 PHE A O 1
ATOM 881 N N . ASN A 1 105 ? -19.450 0.108 14.534 1.00 70.00 105 ASN A N 1
ATOM 882 C CA . ASN A 1 105 ? -20.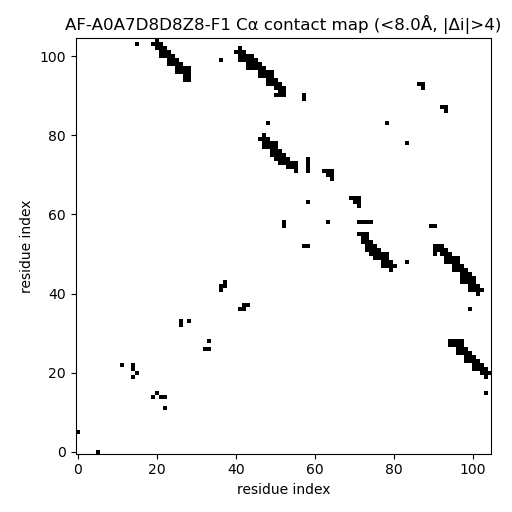790 -0.451 14.729 1.00 70.00 105 ASN A CA 1
ATOM 883 C C . ASN A 1 105 ? -21.790 0.650 15.068 1.00 70.00 105 ASN A C 1
ATOM 885 O O . ASN A 1 105 ? -21.403 1.544 15.856 1.00 70.00 105 ASN A O 1
#